Protein AF-A0A401MHX9-F1 (afdb_monomer_lite)

Structure (mmCIF, N/CA/C/O backbone):
data_AF-A0A401MHX9-F1
#
_entry.id   AF-A0A401MHX9-F1
#
loop_
_atom_site.group_PDB
_atom_site.id
_atom_site.type_symbol
_atom_site.label_atom_id
_atom_site.label_alt_id
_atom_site.label_comp_id
_atom_site.label_asym_id
_atom_site.label_entity_id
_atom_site.label_seq_id
_atom_site.pdbx_PDB_ins_code
_atom_site.Cartn_x
_atom_site.Cartn_y
_atom_site.Cartn_z
_atom_site.occupancy
_atom_site.B_iso_or_equiv
_atom_site.auth_seq_id
_atom_site.auth_comp_id
_atom_site.auth_asym_id
_atom_site.auth_atom_id
_atom_site.pdbx_PDB_model_num
ATOM 1 N N . MET A 1 1 ? -49.563 -11.859 -32.822 1.00 48.59 1 MET A N 1
ATOM 2 C CA . MET A 1 1 ? -48.466 -12.571 -32.131 1.00 48.59 1 MET A CA 1
ATOM 3 C C . MET A 1 1 ? -47.170 -12.317 -32.884 1.00 48.59 1 MET A C 1
ATOM 5 O O . MET A 1 1 ? -47.003 -12.896 -33.945 1.00 48.59 1 MET A O 1
ATOM 9 N N . ASN A 1 2 ? -46.283 -11.451 -32.388 1.00 37.56 2 ASN A N 1
ATOM 10 C CA . ASN A 1 2 ? -44.841 -11.697 -32.475 1.00 37.56 2 ASN A CA 1
ATOM 11 C C . ASN A 1 2 ? -44.097 -10.812 -31.468 1.00 37.56 2 ASN A C 1
ATOM 13 O O . ASN A 1 2 ? -44.460 -9.656 -31.268 1.00 37.56 2 ASN A O 1
ATOM 17 N N . ALA A 1 3 ? -43.132 -11.420 -30.791 1.00 47.34 3 ALA A N 1
ATOM 18 C CA . ALA A 1 3 ? -42.572 -10.994 -29.520 1.00 47.34 3 ALA A CA 1
ATOM 19 C C . ALA A 1 3 ? -41.678 -9.748 -29.616 1.00 47.34 3 ALA A C 1
ATOM 21 O O . ALA A 1 3 ? -40.776 -9.662 -30.452 1.00 47.34 3 ALA A O 1
ATOM 22 N N . THR A 1 4 ? -41.894 -8.818 -28.688 1.00 53.12 4 THR A N 1
ATOM 23 C CA . THR A 1 4 ? -41.014 -7.694 -28.370 1.00 53.12 4 THR A CA 1
ATOM 24 C C . THR A 1 4 ? -39.668 -8.241 -27.891 1.00 53.12 4 THR A C 1
ATOM 26 O O . THR A 1 4 ? -39.586 -8.864 -26.834 1.00 53.12 4 THR A O 1
ATOM 29 N N . ARG A 1 5 ? -38.595 -8.044 -28.663 1.00 53.25 5 ARG A N 1
ATOM 30 C CA . ARG A 1 5 ? -37.237 -8.341 -28.190 1.00 53.25 5 ARG A CA 1
ATOM 31 C C . ARG A 1 5 ? -36.788 -7.198 -27.282 1.00 53.25 5 ARG A C 1
ATOM 33 O O . ARG A 1 5 ? -36.536 -6.098 -27.766 1.00 53.25 5 ARG A O 1
ATOM 40 N N . HIS A 1 6 ? -36.698 -7.451 -25.980 1.00 57.88 6 HIS A N 1
ATOM 41 C CA . HIS A 1 6 ? -35.969 -6.572 -25.070 1.00 57.88 6 HIS A CA 1
ATOM 42 C C . HIS A 1 6 ? -34.463 -6.709 -25.329 1.00 57.88 6 HIS A C 1
ATOM 44 O O . HIS A 1 6 ? -33.967 -7.838 -25.352 1.00 57.88 6 HIS A O 1
ATOM 50 N N . PRO A 1 7 ? -33.712 -5.610 -25.510 1.00 54.38 7 PRO A N 1
ATOM 51 C CA . PRO A 1 7 ? -32.264 -5.679 -25.443 1.00 54.38 7 PRO A CA 1
ATOM 52 C C . PRO A 1 7 ? -31.844 -5.965 -23.996 1.00 54.38 7 PRO A C 1
ATOM 54 O O . PRO A 1 7 ? -32.218 -5.256 -23.063 1.00 54.38 7 PRO A O 1
ATOM 57 N N . THR A 1 8 ? -31.081 -7.042 -23.833 1.00 53.81 8 THR A N 1
ATOM 58 C CA . THR A 1 8 ? -30.418 -7.467 -22.601 1.00 53.81 8 THR A CA 1
ATOM 59 C C . THR A 1 8 ? -29.620 -6.315 -21.993 1.00 53.81 8 THR A C 1
ATOM 61 O O . THR A 1 8 ? -28.662 -5.828 -22.592 1.00 53.81 8 THR A O 1
ATOM 64 N N . ALA A 1 9 ? -29.985 -5.891 -20.784 1.00 57.09 9 ALA A N 1
ATOM 65 C CA . ALA A 1 9 ? -29.156 -5.005 -19.983 1.00 57.09 9 ALA A CA 1
ATOM 66 C C . ALA A 1 9 ? -27.943 -5.792 -19.470 1.00 57.09 9 ALA A C 1
ATOM 68 O O . ALA A 1 9 ? -28.041 -6.530 -18.494 1.00 57.09 9 ALA A O 1
ATOM 69 N N . THR A 1 10 ? -26.789 -5.657 -20.120 1.00 60.97 10 THR A N 1
ATOM 70 C CA . THR A 1 10 ? -25.499 -5.961 -19.488 1.00 60.97 10 THR A CA 1
ATOM 71 C C . THR A 1 10 ? -24.403 -5.121 -20.126 1.00 60.97 10 THR A C 1
ATOM 73 O O . THR A 1 10 ? -23.815 -5.504 -21.128 1.00 60.97 10 THR A O 1
ATOM 76 N N . LEU A 1 11 ? -24.100 -3.986 -19.505 1.00 57.12 11 LEU A N 1
ATOM 77 C CA . LEU A 1 11 ? -22.764 -3.404 -19.540 1.00 57.12 11 LEU A CA 1
ATOM 78 C C . LEU A 1 11 ? -22.444 -2.960 -18.114 1.00 57.12 11 LEU A C 1
ATOM 80 O O . LEU A 1 11 ? -22.623 -1.802 -17.748 1.00 57.12 11 LEU A O 1
ATOM 84 N N . VAL A 1 12 ? -21.997 -3.906 -17.283 1.00 61.62 12 VAL A N 1
ATOM 85 C CA . VAL A 1 12 ? -21.181 -3.532 -16.126 1.00 61.62 12 VAL A CA 1
ATOM 86 C C . VAL A 1 12 ? -19.903 -2.956 -16.722 1.00 61.62 12 VAL A C 1
ATOM 88 O O . VAL A 1 12 ? -19.053 -3.689 -17.221 1.00 61.62 12 VAL A O 1
ATOM 91 N N . SER A 1 13 ? -19.798 -1.630 -16.745 1.00 58.62 13 SER A N 1
ATOM 92 C CA . SER A 1 13 ? -18.538 -0.952 -17.016 1.00 58.62 13 SER A CA 1
ATOM 93 C C . SER A 1 13 ? -17.567 -1.338 -15.902 1.00 58.62 13 SER A C 1
ATOM 95 O O . SER A 1 13 ? -17.596 -0.742 -14.827 1.00 58.62 13 SER A O 1
ATOM 97 N N . MET A 1 14 ? -16.710 -2.334 -16.128 1.00 64.19 14 MET A N 1
ATOM 98 C CA . MET A 1 14 ? -15.522 -2.543 -15.297 1.00 64.19 14 MET A CA 1
ATOM 99 C C . MET A 1 14 ? -14.523 -1.429 -15.615 1.00 64.19 14 MET A C 1
ATOM 101 O O . MET A 1 14 ? -13.556 -1.618 -16.347 1.00 64.19 14 MET A O 1
ATOM 105 N N . GLY A 1 15 ? -14.817 -0.227 -15.123 1.00 64.56 15 GLY A N 1
ATOM 106 C CA . GLY A 1 15 ? -13.938 0.922 -15.261 1.00 64.56 15 GLY A CA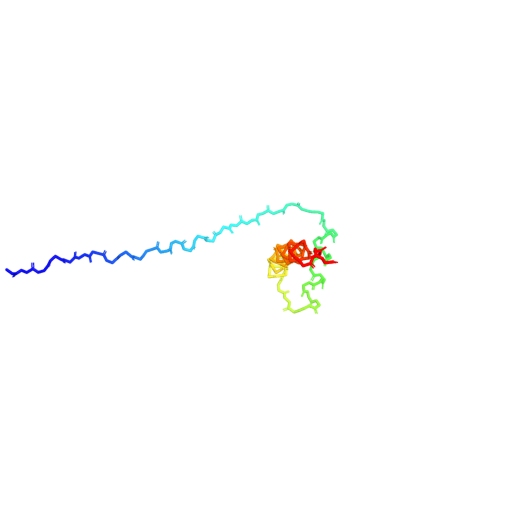 1
ATOM 107 C C . GLY A 1 15 ? -12.705 0.703 -14.399 1.00 64.56 15 GLY A C 1
ATOM 108 O O . GLY A 1 15 ? -12.776 0.804 -13.179 1.00 64.56 15 GLY A O 1
ATOM 109 N N . THR A 1 16 ? -11.571 0.386 -15.014 1.00 73.25 16 THR A N 1
ATOM 110 C CA . THR A 1 16 ? -10.283 0.438 -14.322 1.00 73.25 16 THR A CA 1
ATOM 111 C C . THR A 1 16 ? -9.862 1.900 -14.202 1.00 73.25 16 THR A C 1
ATOM 113 O O . THR A 1 16 ? -9.687 2.576 -15.217 1.00 73.25 16 THR A O 1
ATOM 116 N N . SER A 1 17 ? -9.691 2.396 -12.979 1.00 76.19 17 SER A N 1
ATOM 117 C CA . SER A 1 17 ? -9.136 3.727 -12.712 1.00 76.19 17 SER A CA 1
ATOM 118 C C . SER A 1 17 ? -7.636 3.633 -12.435 1.00 76.19 17 SER A C 1
ATOM 120 O O . SER A 1 17 ? -7.178 2.707 -11.768 1.00 76.19 17 SER A O 1
ATOM 122 N N . VAL A 1 18 ? -6.862 4.596 -12.940 1.00 82.12 18 VAL A N 1
ATOM 123 C CA . VAL A 1 18 ? -5.415 4.690 -12.689 1.00 82.12 18 VAL A CA 1
ATOM 124 C C . VAL A 1 18 ? -5.162 5.663 -11.542 1.00 82.12 18 VAL A C 1
ATOM 126 O O . VAL A 1 18 ? -5.627 6.800 -11.583 1.00 82.12 18 VAL A O 1
ATOM 129 N N . LEU A 1 19 ? -4.392 5.226 -10.543 1.00 80.44 19 LEU A N 1
ATOM 130 C CA . LEU A 1 19 ? -3.912 6.061 -9.444 1.00 80.44 19 LEU A CA 1
ATOM 131 C C . LEU A 1 19 ? -2.422 6.365 -9.640 1.00 80.44 19 LEU A C 1
ATOM 133 O O . LEU A 1 19 ? -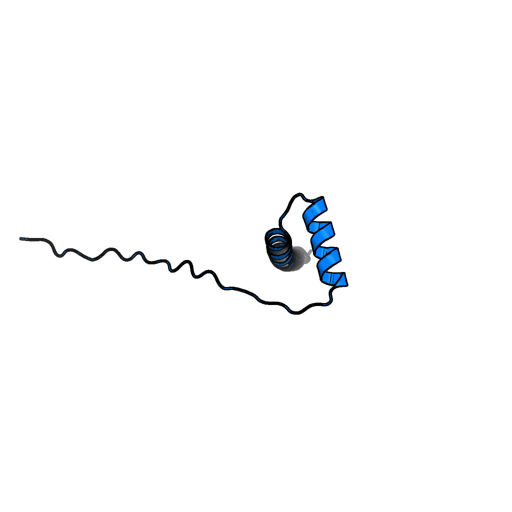1.589 5.461 -9.603 1.00 80.44 19 LEU A O 1
ATOM 137 N N . SER A 1 20 ? -2.091 7.644 -9.813 1.00 84.88 20 SER A N 1
ATOM 138 C CA . SER A 1 20 ? -0.708 8.124 -9.907 1.00 84.88 20 SER A CA 1
ATOM 139 C C . SER A 1 20 ? -0.306 8.806 -8.603 1.00 84.88 20 SER A C 1
ATOM 141 O O . SER A 1 20 ? -0.924 9.793 -8.211 1.00 84.88 20 SER A O 1
ATOM 143 N N . LEU A 1 21 ? 0.746 8.311 -7.948 1.00 83.31 21 LEU A N 1
ATOM 144 C CA . LEU A 1 21 ? 1.261 8.854 -6.688 1.00 83.31 21 LEU A CA 1
ATOM 145 C C . LEU A 1 21 ? 2.673 9.408 -6.884 1.00 83.31 21 LEU A C 1
ATOM 147 O O . LEU A 1 21 ? 3.500 8.794 -7.558 1.00 83.31 21 LEU A O 1
ATOM 151 N N . ARG A 1 22 ? 2.960 10.559 -6.271 1.00 84.81 22 ARG A N 1
ATOM 152 C CA . ARG A 1 22 ? 4.328 11.072 -6.127 1.00 84.81 22 ARG A CA 1
ATOM 153 C C . ARG A 1 22 ? 4.803 10.763 -4.719 1.00 84.81 22 ARG A C 1
ATOM 155 O O . ARG A 1 22 ? 4.113 11.087 -3.758 1.00 84.81 22 ARG A O 1
ATOM 162 N N . MET A 1 23 ? 5.965 10.142 -4.612 1.00 86.44 23 MET A N 1
ATOM 163 C CA . MET A 1 23 ? 6.569 9.787 -3.337 1.00 86.44 23 MET A CA 1
ATOM 164 C C . MET A 1 23 ? 8.083 9.871 -3.427 1.00 86.44 23 MET A C 1
ATOM 166 O O . MET A 1 23 ? 8.646 9.913 -4.522 1.00 86.44 23 MET A O 1
ATOM 170 N N . ASP A 1 24 ? 8.709 9.905 -2.259 1.00 92.69 24 ASP A N 1
ATOM 171 C CA . ASP A 1 24 ? 10.153 9.847 -2.129 1.00 92.69 24 ASP A CA 1
ATOM 172 C C . ASP A 1 24 ? 10.735 8.550 -2.732 1.00 92.69 24 ASP A C 1
ATOM 174 O O . ASP A 1 24 ? 10.102 7.487 -2.705 1.00 92.69 24 ASP A O 1
ATOM 178 N N . GLY A 1 25 ? 11.943 8.647 -3.293 1.00 93.44 25 GLY A N 1
ATOM 179 C CA . GLY A 1 25 ? 12.615 7.529 -3.954 1.00 93.44 25 GLY A CA 1
ATOM 180 C C . GLY A 1 25 ? 12.972 6.391 -2.997 1.00 93.44 25 GLY A C 1
ATOM 181 O O . GLY A 1 25 ? 12.779 5.227 -3.344 1.00 93.44 25 GLY A O 1
ATOM 182 N N . GLU A 1 26 ? 13.412 6.694 -1.774 1.00 94.06 26 GLU A N 1
ATOM 183 C CA . GLU A 1 26 ? 13.730 5.671 -0.773 1.00 94.06 26 GLU A CA 1
ATOM 184 C C . GLU A 1 26 ? 12.472 4.921 -0.334 1.00 94.06 26 GLU A C 1
ATOM 186 O O . GLU A 1 26 ? 12.499 3.705 -0.121 1.00 94.06 26 GLU A O 1
ATOM 191 N N . LEU A 1 27 ? 11.339 5.625 -0.245 1.00 88.19 27 LEU A N 1
ATOM 192 C CA . LEU A 1 27 ? 10.055 4.988 0.031 1.00 88.19 27 LEU A CA 1
ATOM 193 C C . LEU A 1 27 ? 9.670 4.005 -1.085 1.00 88.19 27 LEU A C 1
ATOM 195 O O . LEU A 1 27 ? 9.242 2.885 -0.788 1.00 88.19 27 LEU A O 1
ATOM 199 N N . LEU A 1 28 ? 9.873 4.375 -2.354 1.00 91.50 28 LEU A N 1
ATOM 200 C CA . LEU A 1 28 ? 9.626 3.476 -3.482 1.00 91.50 28 LEU A CA 1
ATOM 201 C C . LEU A 1 28 ? 10.543 2.243 -3.448 1.00 91.50 28 LEU A C 1
ATOM 203 O O . LEU A 1 28 ? 10.074 1.125 -3.673 1.00 91.50 28 LEU A O 1
ATOM 207 N N . GLU A 1 29 ? 11.821 2.410 -3.112 1.00 94.56 29 GLU A N 1
ATOM 208 C CA . GLU A 1 29 ? 12.760 1.288 -2.992 1.00 94.56 29 GLU A CA 1
ATOM 209 C C . GLU A 1 29 ? 12.390 0.335 -1.849 1.00 94.56 29 GLU A C 1
ATOM 211 O O . GLU A 1 29 ? 12.425 -0.891 -2.005 1.00 94.56 29 GLU A O 1
ATOM 216 N N . ARG A 1 30 ? 11.917 0.866 -0.717 1.00 90.81 30 ARG A N 1
ATOM 217 C CA . ARG A 1 30 ? 11.380 0.037 0.371 1.00 90.81 30 ARG A CA 1
ATOM 218 C C . ARG A 1 30 ? 10.169 -0.776 -0.087 1.00 90.81 30 ARG A C 1
ATOM 220 O O . ARG A 1 30 ? 10.097 -1.971 0.212 1.00 90.81 30 ARG A O 1
ATOM 227 N N . LEU A 1 31 ? 9.243 -0.173 -0.837 1.00 90.38 31 LEU A N 1
ATOM 228 C CA . LEU A 1 31 ? 8.094 -0.890 -1.406 1.00 90.38 31 LEU A CA 1
ATOM 229 C C . LEU A 1 31 ? 8.543 -2.011 -2.353 1.00 90.38 31 LEU A C 1
ATOM 231 O O . LEU A 1 31 ? 8.049 -3.134 -2.235 1.00 90.38 31 LEU A O 1
ATOM 235 N N . ARG A 1 32 ? 9.517 -1.745 -3.235 1.00 93.69 32 ARG A N 1
ATOM 236 C CA . ARG A 1 32 ? 10.105 -2.753 -4.136 1.00 93.69 32 ARG A CA 1
ATOM 237 C C . ARG A 1 32 ? 10.681 -3.936 -3.373 1.00 93.69 32 ARG A C 1
ATOM 239 O O . ARG A 1 32 ? 10.362 -5.079 -3.697 1.00 93.69 32 ARG A O 1
ATOM 246 N N . HIS A 1 33 ? 11.469 -3.676 -2.334 1.00 94.12 33 HIS A N 1
ATOM 247 C CA . HIS A 1 33 ? 12.068 -4.726 -1.510 1.00 94.12 33 HIS A CA 1
ATOM 248 C C . HIS A 1 33 ? 11.015 -5.605 -0.831 1.00 94.12 33 HIS A C 1
ATOM 250 O O . HIS A 1 33 ? 11.105 -6.834 -0.831 1.00 94.12 33 HIS A O 1
ATOM 256 N N . HIS A 1 34 ? 9.979 -4.988 -0.263 1.00 91.38 34 HIS A N 1
ATOM 257 C CA . HIS A 1 34 ? 8.906 -5.717 0.407 1.00 91.38 34 HIS A CA 1
ATOM 258 C C . HIS A 1 34 ? 8.017 -6.520 -0.548 1.00 91.38 34 HIS A C 1
ATOM 260 O O . HIS A 1 34 ? 7.546 -7.595 -0.160 1.00 91.38 34 HIS A O 1
ATOM 266 N N . ALA A 1 35 ? 7.803 -6.020 -1.767 1.00 93.44 35 ALA A N 1
ATOM 267 C CA . ALA A 1 35 ? 7.110 -6.740 -2.829 1.00 93.44 35 ALA A CA 1
ATOM 268 C C . ALA A 1 35 ? 7.934 -7.954 -3.293 1.00 93.44 35 ALA A C 1
ATOM 270 O O . ALA A 1 35 ? 7.423 -9.075 -3.317 1.00 93.44 35 ALA A O 1
ATOM 271 N N . ALA A 1 36 ? 9.237 -7.762 -3.535 1.00 95.38 36 ALA A N 1
ATOM 272 C CA . ALA A 1 36 ? 10.159 -8.820 -3.950 1.00 95.38 36 ALA A CA 1
ATOM 273 C C . ALA A 1 36 ? 10.253 -9.954 -2.919 1.00 95.38 36 ALA A C 1
ATOM 275 O O . ALA A 1 36 ? 10.149 -11.125 -3.279 1.00 95.38 36 ALA A O 1
ATOM 276 N N . LYS A 1 37 ? 10.338 -9.623 -1.622 1.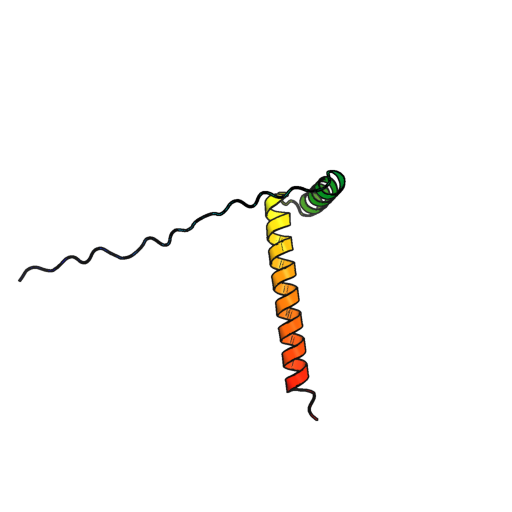00 92.75 37 LYS A N 1
ATOM 277 C CA . LYS A 1 37 ? 10.306 -10.610 -0.523 1.00 92.75 37 LYS A CA 1
ATOM 278 C C . LYS A 1 37 ? 9.067 -11.511 -0.531 1.00 92.75 37 LYS A C 1
ATOM 280 O O . LYS A 1 37 ? 9.104 -12.589 0.050 1.00 92.75 37 LYS A O 1
ATOM 285 N N . ARG A 1 38 ? 7.969 -11.061 -1.143 1.00 89.06 38 ARG A N 1
ATOM 286 C CA . ARG A 1 38 ? 6.697 -11.791 -1.234 1.00 89.06 38 ARG A CA 1
ATOM 287 C C . ARG A 1 38 ? 6.433 -12.358 -2.630 1.00 89.06 38 ARG A C 1
ATOM 289 O O . ARG A 1 38 ? 5.357 -12.905 -2.846 1.00 89.06 38 ARG A O 1
ATOM 296 N N . GLY A 1 39 ? 7.381 -12.218 -3.562 1.00 93.62 39 GLY A N 1
ATOM 297 C CA . GLY A 1 39 ? 7.215 -12.634 -4.955 1.00 93.62 39 GLY A CA 1
ATOM 298 C C . GLY A 1 39 ? 6.108 -11.871 -5.690 1.00 93.62 39 GLY A C 1
ATOM 299 O O . GLY A 1 39 ? 5.458 -12.440 -6.559 1.00 93.62 39 GLY A O 1
ATOM 300 N N . MET A 1 40 ? 5.851 -10.614 -5.314 1.00 92.50 40 MET A N 1
ATOM 301 C CA . MET A 1 40 ? 4.764 -9.791 -5.859 1.00 92.50 40 MET A CA 1
ATOM 302 C C . MET A 1 40 ? 5.304 -8.648 -6.715 1.00 92.50 40 MET A C 1
ATOM 304 O O . MET A 1 40 ? 6.392 -8.126 -6.460 1.00 92.50 40 MET A O 1
ATOM 308 N N . SER A 1 41 ? 4.507 -8.205 -7.691 1.00 93.19 41 SER A N 1
ATOM 309 C CA . SER A 1 41 ? 4.751 -6.915 -8.333 1.00 93.19 41 SER A CA 1
ATOM 310 C C . SER A 1 41 ? 4.564 -5.782 -7.314 1.00 93.19 41 SER A C 1
ATOM 312 O O . SER A 1 41 ? 3.815 -5.913 -6.343 1.00 93.19 41 SER A O 1
ATOM 314 N N . VAL A 1 42 ? 5.230 -4.643 -7.529 1.00 91.62 42 VAL A N 1
ATOM 315 C CA . VAL A 1 42 ? 5.036 -3.451 -6.681 1.00 91.62 42 VAL A CA 1
ATOM 316 C C . VAL A 1 42 ? 3.571 -3.019 -6.684 1.00 91.62 42 VAL A C 1
ATOM 318 O O . VAL A 1 42 ? 3.048 -2.629 -5.647 1.00 91.62 42 VAL A O 1
ATOM 321 N N . GLN A 1 43 ? 2.902 -3.125 -7.834 1.00 89.62 43 GLN A N 1
ATOM 322 C CA . GLN A 1 43 ? 1.497 -2.761 -7.977 1.00 89.62 43 GLN A CA 1
ATOM 323 C C . GLN A 1 43 ? 0.602 -3.653 -7.115 1.00 89.62 43 GLN A C 1
ATOM 325 O O . GLN A 1 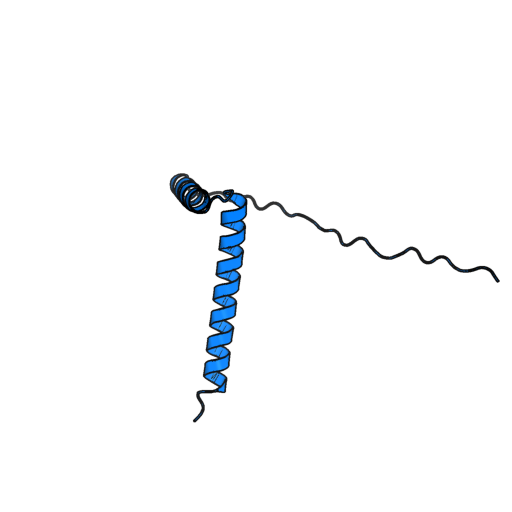43 ? -0.154 -3.136 -6.295 1.00 89.62 43 GLN A O 1
ATOM 330 N N . ASP A 1 44 ? 0.740 -4.974 -7.230 1.00 88.25 44 ASP A N 1
ATOM 331 C CA . ASP A 1 44 ? -0.045 -5.921 -6.430 1.00 88.25 44 ASP A CA 1
ATOM 332 C C . ASP A 1 44 ? 0.243 -5.761 -4.940 1.00 88.25 44 ASP A C 1
ATOM 334 O O . ASP A 1 44 ? -0.655 -5.877 -4.107 1.00 88.25 44 ASP A O 1
ATOM 338 N N . TYR A 1 45 ? 1.494 -5.455 -4.595 1.00 89.19 45 TYR A N 1
ATOM 339 C CA . TYR A 1 45 ? 1.891 -5.197 -3.221 1.00 89.19 45 TYR A CA 1
ATOM 340 C C . TYR A 1 45 ? 1.227 -3.936 -2.651 1.00 89.19 45 TYR A C 1
ATOM 342 O O . TYR A 1 45 ? 0.716 -3.977 -1.531 1.00 89.19 45 TYR A O 1
ATOM 350 N N . VAL A 1 46 ? 1.181 -2.840 -3.416 1.00 86.69 46 VAL A N 1
ATOM 351 C CA . VAL A 1 46 ? 0.513 -1.593 -3.010 1.00 86.69 46 VAL A CA 1
ATOM 352 C C . VAL A 1 46 ? -0.992 -1.802 -2.894 1.00 86.69 46 VAL A C 1
ATOM 354 O O . VAL A 1 46 ? -1.559 -1.477 -1.856 1.00 86.69 46 VAL A O 1
ATOM 357 N N . VAL A 1 47 ? -1.634 -2.408 -3.897 1.00 84.81 47 VAL A N 1
ATOM 358 C CA . VAL A 1 47 ? -3.080 -2.688 -3.872 1.00 84.81 47 VAL A CA 1
ATOM 359 C C . VAL A 1 47 ? -3.440 -3.579 -2.684 1.00 84.81 47 VAL A C 1
ATOM 361 O O . VAL A 1 47 ? -4.393 -3.292 -1.967 1.00 84.81 47 VAL A O 1
ATOM 364 N N . ARG A 1 48 ? -2.653 -4.631 -2.424 1.00 81.44 48 ARG A N 1
ATOM 365 C CA . ARG A 1 48 ? -2.861 -5.513 -1.270 1.00 81.44 48 ARG A CA 1
ATOM 366 C C . ARG A 1 48 ? -2.639 -4.793 0.057 1.00 81.44 48 ARG A C 1
ATOM 368 O O . ARG A 1 48 ? -3.341 -5.111 1.007 1.00 81.44 48 ARG A O 1
ATOM 375 N N . THR A 1 49 ? -1.664 -3.891 0.143 1.00 81.75 49 THR A N 1
ATOM 376 C CA . THR A 1 49 ? -1.423 -3.102 1.363 1.00 81.75 49 THR A CA 1
ATOM 377 C C . THR A 1 49 ? -2.597 -2.166 1.627 1.00 81.75 49 THR A C 1
ATOM 379 O O . THR A 1 49 ? -3.185 -2.252 2.693 1.00 81.75 49 THR A O 1
ATOM 382 N N . LEU A 1 50 ? -3.033 -1.395 0.625 1.00 75.94 50 LEU A N 1
ATOM 383 C CA . LEU A 1 50 ? -4.199 -0.514 0.744 1.00 75.94 50 LEU A CA 1
ATOM 384 C C . LEU A 1 50 ? -5.469 -1.287 1.122 1.00 75.94 50 LEU A C 1
ATOM 386 O O . LEU A 1 50 ? -6.202 -0.865 2.001 1.00 75.94 50 LEU A O 1
ATOM 390 N N . ALA A 1 51 ? -5.710 -2.444 0.500 1.00 74.06 51 ALA A N 1
ATOM 391 C CA . ALA A 1 51 ? -6.866 -3.278 0.826 1.00 74.06 51 ALA A CA 1
ATOM 392 C C . ALA A 1 51 ? -6.780 -3.916 2.223 1.00 74.06 51 ALA A C 1
ATOM 394 O O . ALA A 1 51 ? -7.815 -4.217 2.812 1.00 74.06 51 ALA A O 1
ATOM 395 N N . ARG A 1 52 ? -5.566 -4.166 2.735 1.00 69.31 52 ARG A N 1
ATOM 396 C CA . ARG A 1 52 ? -5.348 -4.685 4.092 1.00 69.31 52 ARG A CA 1
ATOM 397 C C . ARG A 1 52 ? -5.567 -3.618 5.143 1.00 69.31 52 ARG A C 1
ATOM 399 O O . ARG A 1 52 ? -6.278 -3.912 6.087 1.00 69.31 52 ARG A O 1
ATOM 406 N N . ASP A 1 53 ? -5.034 -2.417 4.955 1.00 62.38 53 ASP A N 1
ATOM 407 C CA .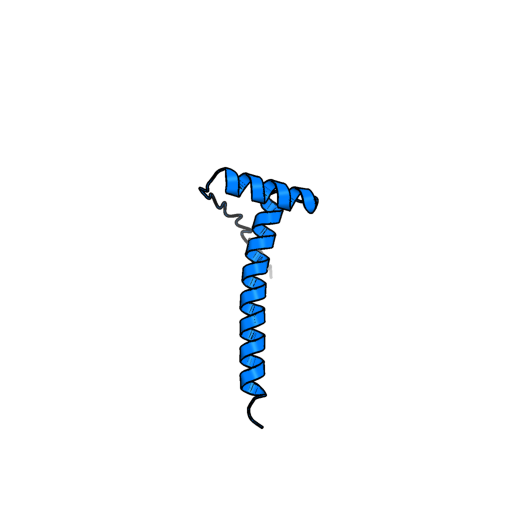 ASP A 1 53 ? -5.254 -1.310 5.891 1.00 62.38 53 ASP A CA 1
ATOM 408 C C . ASP A 1 53 ? -6.767 -1.026 6.019 1.00 62.38 53 ASP A C 1
ATOM 410 O O . ASP A 1 53 ? -7.307 -0.966 7.119 1.00 62.38 53 ASP A O 1
ATOM 414 N N . ASP A 1 54 ? -7.486 -1.026 4.891 1.00 61.41 54 ASP A N 1
ATOM 415 C CA . ASP A 1 54 ? -8.945 -0.847 4.822 1.00 61.41 54 ASP A CA 1
ATOM 416 C C . ASP A 1 54 ? -9.738 -2.026 5.438 1.00 61.41 54 ASP A C 1
ATOM 418 O O . ASP A 1 54 ? -10.888 -1.877 5.862 1.00 61.41 54 ASP A O 1
ATOM 422 N N . PHE A 1 55 ? -9.156 -3.230 5.458 1.00 61.56 55 PHE A N 1
ATOM 423 C CA . PHE A 1 55 ? -9.734 -4.401 6.123 1.00 61.56 55 PHE A CA 1
ATOM 424 C C . PHE A 1 55 ? -9.465 -4.375 7.626 1.00 61.56 55 PHE A C 1
ATOM 426 O O . PHE A 1 55 ? -10.384 -4.622 8.400 1.00 61.56 55 PHE A O 1
ATOM 433 N N . ASP A 1 56 ? -8.240 -4.060 8.037 1.00 67.75 56 ASP A N 1
ATOM 434 C CA . ASP A 1 56 ? -7.814 -4.022 9.432 1.00 67.75 56 ASP A CA 1
ATOM 435 C C . ASP A 1 56 ? -8.541 -2.898 10.190 1.00 67.75 56 ASP A C 1
ATOM 437 O O . ASP A 1 56 ? -9.006 -3.129 11.304 1.00 67.75 56 ASP A O 1
ATOM 441 N N . GLU A 1 57 ? -8.753 -1.728 9.574 1.00 63.28 57 GLU A N 1
ATOM 442 C CA . GLU A 1 57 ? -9.579 -0.651 10.146 1.00 63.28 57 GLU A CA 1
ATOM 443 C C . GLU A 1 57 ? -11.037 -1.085 10.350 1.00 63.28 57 GLU A C 1
ATOM 445 O O . GLU A 1 57 ? -11.609 -0.888 11.425 1.00 63.28 57 GLU A O 1
ATOM 450 N N . ARG A 1 58 ? -11.645 -1.736 9.347 1.00 62.03 58 ARG A N 1
ATOM 451 C CA . ARG A 1 58 ? -13.013 -2.272 9.467 1.00 62.03 58 ARG A CA 1
ATOM 452 C C . ARG A 1 58 ? -13.100 -3.396 10.492 1.00 62.03 58 ARG A C 1
ATOM 454 O O . ARG A 1 58 ? -14.101 -3.504 11.195 1.00 62.03 58 ARG A O 1
ATOM 461 N N . PHE A 1 59 ? -12.073 -4.235 10.569 1.00 58.50 59 PHE A N 1
ATOM 462 C CA . PHE A 1 59 ? -12.002 -5.336 11.515 1.00 58.50 59 PHE A CA 1
ATOM 463 C C . PHE A 1 59 ? -11.899 -4.817 12.950 1.00 58.50 59 PHE A C 1
ATOM 465 O O . PHE A 1 59 ? -12.657 -5.268 13.803 1.00 58.50 59 PHE A O 1
ATOM 472 N N . GLN A 1 60 ? -11.041 -3.825 13.207 1.00 61.84 60 GLN A N 1
ATOM 473 C CA . GLN A 1 60 ? -10.957 -3.171 14.516 1.00 61.84 60 GLN A CA 1
ATOM 474 C C . GLN A 1 60 ? -12.273 -2.492 14.894 1.00 61.84 60 GLN A C 1
ATOM 476 O O . GLN A 1 60 ? -12.780 -2.727 15.985 1.00 61.84 60 GLN A O 1
ATOM 481 N N . ALA A 1 61 ? -12.893 -1.747 13.974 1.00 66.44 61 ALA A N 1
ATOM 482 C CA . ALA A 1 61 ? -14.193 -1.128 14.225 1.00 66.44 61 ALA A CA 1
ATOM 483 C C . ALA A 1 61 ? -15.274 -2.163 14.600 1.00 66.44 61 ALA A C 1
ATOM 485 O O . ALA A 1 61 ? -16.052 -1.941 15.527 1.00 66.44 61 ALA A O 1
ATOM 486 N N . ALA A 1 62 ? -15.296 -3.317 13.923 1.00 60.81 62 ALA A N 1
ATOM 487 C CA . ALA A 1 62 ? -16.228 -4.402 14.223 1.00 60.81 62 ALA A CA 1
ATOM 488 C C . ALA A 1 62 ? -15.949 -5.077 15.579 1.00 60.81 62 ALA A C 1
ATOM 490 O O . ALA A 1 62 ? -16.891 -5.437 16.291 1.00 60.81 62 ALA A O 1
ATOM 491 N N . VAL A 1 63 ? -14.677 -5.241 15.960 1.00 66.06 63 VAL A N 1
ATOM 492 C CA . VAL A 1 63 ? -14.290 -5.749 17.287 1.00 66.06 63 VAL A CA 1
ATOM 493 C C . VAL A 1 63 ? -14.716 -4.766 18.377 1.00 66.06 63 VAL A C 1
ATOM 495 O O . VAL A 1 63 ? -15.401 -5.176 19.311 1.00 66.06 63 VAL A O 1
ATOM 498 N N . GLU A 1 64 ? -14.421 -3.474 18.223 1.00 68.06 64 GLU A N 1
ATOM 499 C CA . GLU A 1 64 ? -14.831 -2.432 19.173 1.00 68.06 64 GLU A CA 1
ATOM 500 C C . GLU A 1 64 ? -16.357 -2.349 19.337 1.00 68.06 64 GLU A C 1
ATOM 502 O O . GLU A 1 64 ? -16.864 -2.140 20.441 1.00 68.06 64 GLU A O 1
ATOM 507 N N . GLU A 1 65 ? -17.118 -2.489 18.249 1.00 70.62 65 GLU A N 1
ATOM 508 C CA . GLU A 1 65 ? -18.581 -2.518 18.302 1.00 70.62 65 GLU A CA 1
ATOM 509 C C . GLU A 1 65 ? -19.083 -3.754 19.055 1.00 70.62 65 GLU A C 1
ATOM 511 O O . GLU A 1 65 ? -19.939 -3.647 19.933 1.00 70.62 65 GLU A O 1
ATOM 516 N N . THR A 1 66 ? -18.490 -4.916 18.786 1.00 62.72 66 THR A N 1
ATOM 517 C CA . THR A 1 66 ? -18.833 -6.167 19.469 1.00 62.72 66 THR A CA 1
ATOM 518 C C . THR A 1 66 ? -18.512 -6.089 20.967 1.00 62.72 66 THR A C 1
ATOM 520 O O . THR A 1 66 ? -19.340 -6.466 21.794 1.00 62.72 66 THR A O 1
ATOM 523 N N . GLU A 1 67 ? -17.370 -5.523 21.356 1.00 67.81 67 GLU A N 1
ATOM 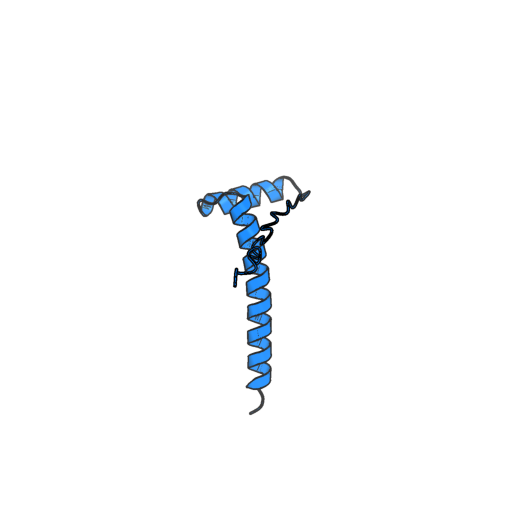524 C CA . GLU A 1 67 ? -17.008 -5.311 22.764 1.00 67.81 67 GLU A CA 1
ATOM 525 C C . GLU A 1 67 ? -17.965 -4.348 23.486 1.00 67.81 67 GLU A C 1
ATOM 527 O O . GLU A 1 67 ? -18.322 -4.598 24.636 1.00 67.81 67 GLU A O 1
ATOM 532 N N . LYS A 1 68 ? -18.472 -3.301 22.818 1.00 65.56 68 LYS A N 1
ATOM 533 C CA . LYS A 1 68 ? -19.529 -2.431 23.378 1.00 65.56 68 LYS A CA 1
ATOM 534 C C . LYS A 1 68 ? -20.840 -3.184 23.613 1.00 65.56 68 LYS A C 1
ATOM 536 O O . LYS A 1 68 ? -21.527 -2.906 24.593 1.00 65.56 68 LYS A O 1
ATOM 541 N N . PHE A 1 69 ? -21.183 -4.128 22.737 1.00 58.00 69 PHE A N 1
ATOM 542 C CA . PHE A 1 69 ? -22.392 -4.945 22.871 1.00 58.00 69 PHE A CA 1
ATOM 543 C C . PHE A 1 69 ? -22.298 -5.984 23.997 1.00 58.00 69 PHE A C 1
ATOM 545 O O . PHE A 1 69 ? -23.309 -6.264 24.640 1.00 58.00 69 PHE A O 1
ATOM 552 N N . TYR A 1 70 ? -21.110 -6.533 24.260 1.00 59.00 70 TYR A N 1
ATOM 553 C CA . TYR A 1 70 ? -20.900 -7.561 25.290 1.00 59.00 70 TYR A CA 1
ATOM 554 C C . TYR A 1 70 ? -20.287 -7.035 26.603 1.00 59.00 70 TYR A C 1
ATOM 556 O O . TYR A 1 70 ? -20.215 -7.779 27.575 1.00 59.00 70 TYR A O 1
ATOM 564 N N . GLY A 1 71 ? -19.887 -5.761 26.671 1.00 56.69 71 GLY A N 1
ATOM 565 C CA . GLY A 1 71 ? -19.300 -5.114 27.853 1.00 56.69 71 GLY A CA 1
ATOM 566 C C . GLY A 1 71 ? -20.296 -4.622 28.913 1.00 56.69 71 GLY A C 1
ATOM 567 O O . GLY A 1 71 ? -19.895 -3.921 29.840 1.00 56.69 71 GLY A O 1
ATOM 568 N N . VAL A 1 72 ? -21.585 -4.962 28.792 1.00 49.97 72 VAL A N 1
ATOM 569 C CA . VAL A 1 72 ? -22.606 -4.717 29.825 1.00 49.97 72 VAL A CA 1
ATOM 570 C C . VAL A 1 72 ? -22.934 -6.036 30.528 1.00 49.97 72 VAL A C 1
ATOM 572 O O . VAL A 1 72 ? -23.975 -6.638 30.278 1.00 49.97 72 VAL A O 1
ATOM 575 N N . THR A 1 73 ? -22.042 -6.479 31.413 1.00 44.47 73 THR A N 1
ATOM 576 C CA . THR A 1 73 ? -22.361 -7.378 32.539 1.00 44.47 73 THR A CA 1
ATOM 577 C C . THR A 1 73 ? -21.449 -7.076 33.708 1.00 44.47 73 THR A C 1
ATOM 579 O O . THR A 1 73 ? -20.225 -6.993 33.467 1.00 44.47 73 THR A O 1
#

Radius of gyration: 22.45 Å; chains: 1; bounding box: 62×24×65 Å

Sequence (73 aa):
MNATRHPTATLVSMGTSVLSLRMDGELLERLRHHAAKRGMSVQDYVVRTLARDDFDERFQAAVEETEKFYGVT

Foldseek 3Di:
DDDDDDDDDDDPPPDDDDDDDDDDPVVLVVLVVVQVVVVHDSVVSVVVVVVVVVVVVVVVVVVVVVCVVVVPD

Secondary structure (DSSP, 8-state):
-----PPP-------PPP------HHHHHHHHHHHHTTT--HHHHHHHHHHHHHHHHHHHHHHHHHHHHH---

pLDDT: mean 73.34, std 15.72, range [37.56, 95.38]